Protein AF-K2A133-F1 (afdb_monomer_lite)

pLDDT: mean 83.22, std 16.79, range [34.75, 97.62]

Secondary structure (DSSP, 8-state):
--TT---HHHHHHHHHTT--S-HHHHHHHHHHHHHHHHHHT--STHHHH---------S-TTSSHHHHHHHHHHHTT-------GGGGTSSS-TT--TTHHHHHHHHHHHHHHHHHHHHHHHHHHHHHHHHHHHHHHSPPPTT-------HHHHHHHHHHHHTT-----S------

Structure (mmCIF, N/CA/C/O backbone):
data_AF-K2A133-F1
#
_entry.id   AF-K2A133-F1
#
loop_
_atom_site.group_PDB
_atom_site.id
_atom_site.type_symbol
_atom_site.label_atom_id
_atom_site.label_alt_id
_atom_site.label_comp_id
_atom_site.label_asym_id
_atom_site.label_entity_id
_atom_site.label_seq_id
_atom_site.pdbx_PDB_ins_code
_atom_site.Cartn_x
_atom_site.Cartn_y
_atom_site.Cartn_z
_atom_site.occupancy
_atom_site.B_iso_or_equiv
_atom_site.auth_seq_id
_atom_site.auth_comp_id
_atom_site.auth_asym_id
_atom_site.auth_atom_id
_atom_site.pdbx_PDB_model_num
ATOM 1 N N . MET A 1 1 ? 10.689 -12.168 -4.898 1.00 41.16 1 MET A N 1
ATOM 2 C CA . MET A 1 1 ? 10.827 -12.434 -3.447 1.00 41.16 1 MET A CA 1
ATOM 3 C C . MET A 1 1 ? 9.592 -13.216 -3.030 1.00 41.16 1 MET A C 1
ATOM 5 O O . MET A 1 1 ? 8.531 -12.880 -3.531 1.00 41.16 1 MET A O 1
ATOM 9 N N . GLU A 1 2 ? 9.712 -14.280 -2.228 1.00 47.41 2 GLU A N 1
ATOM 10 C CA . GLU A 1 2 ? 8.551 -15.036 -1.717 1.00 47.41 2 GLU A CA 1
ATOM 11 C C . GLU A 1 2 ? 7.614 -14.079 -0.957 1.00 47.41 2 GLU A C 1
ATOM 13 O O . GLU A 1 2 ? 7.869 -13.717 0.188 1.00 47.41 2 GLU A O 1
ATOM 18 N N . GLU A 1 3 ? 6.546 -13.627 -1.613 1.00 50.56 3 GLU A N 1
ATOM 19 C CA . GLU A 1 3 ? 5.773 -12.427 -1.254 1.00 50.56 3 GLU A CA 1
ATOM 20 C C . GLU A 1 3 ? 4.885 -12.589 -0.004 1.00 50.56 3 GLU A C 1
ATOM 22 O O . GLU A 1 3 ? 3.976 -11.798 0.229 1.00 50.56 3 GLU A O 1
ATOM 27 N N . SER A 1 4 ? 5.083 -13.627 0.817 1.00 58.81 4 SER A N 1
ATOM 28 C CA . SER A 1 4 ? 4.063 -13.966 1.813 1.00 58.81 4 SER A CA 1
ATOM 29 C C . SER A 1 4 ? 4.496 -14.717 3.076 1.00 58.81 4 SER A C 1
ATOM 31 O O . SER A 1 4 ? 3.648 -15.033 3.905 1.00 58.81 4 SER A O 1
ATOM 33 N N . LYS A 1 5 ? 5.793 -14.917 3.340 1.00 75.25 5 LYS A N 1
ATOM 34 C CA . LYS A 1 5 ? 6.215 -15.566 4.602 1.00 75.25 5 LYS A CA 1
ATOM 35 C C . LYS A 1 5 ? 6.387 -14.633 5.798 1.00 75.25 5 LYS A C 1
ATOM 37 O O . LYS A 1 5 ? 6.622 -15.145 6.890 1.00 75.25 5 LYS A O 1
ATOM 42 N N . LEU A 1 6 ? 6.189 -13.323 5.636 1.00 88.81 6 LEU A N 1
ATOM 43 C CA . LEU A 1 6 ? 6.336 -12.365 6.734 1.00 88.81 6 LEU A CA 1
ATOM 44 C C . LEU A 1 6 ? 5.500 -12.781 7.952 1.00 88.81 6 LEU A C 1
ATOM 46 O O . LEU A 1 6 ? 4.291 -13.053 7.874 1.00 88.81 6 LEU A O 1
ATOM 50 N N . THR A 1 7 ? 6.170 -12.870 9.091 1.00 93.31 7 THR A N 1
ATOM 51 C CA . THR A 1 7 ? 5.549 -13.053 10.396 1.00 93.31 7 THR A CA 1
ATOM 52 C C . THR A 1 7 ? 4.984 -11.717 10.880 1.00 93.31 7 THR A C 1
ATOM 54 O O . THR A 1 7 ? 5.483 -10.653 10.505 1.00 93.31 7 THR A O 1
ATOM 57 N N . PRO A 1 8 ? 3.953 -11.725 11.745 1.00 95.62 8 PRO A N 1
ATOM 58 C CA . PRO A 1 8 ? 3.441 -10.485 12.315 1.00 95.62 8 PRO A CA 1
ATOM 59 C C . PRO A 1 8 ? 4.525 -9.646 13.010 1.00 95.62 8 PRO A C 1
ATOM 61 O O . PRO A 1 8 ? 4.505 -8.425 12.898 1.00 95.62 8 PRO A O 1
ATOM 64 N N . GLN A 1 9 ? 5.495 -10.292 13.667 1.00 96.25 9 GLN A N 1
ATOM 65 C CA . GLN A 1 9 ? 6.588 -9.600 14.348 1.00 96.25 9 GLN A CA 1
ATOM 66 C C . GLN A 1 9 ? 7.495 -8.853 13.365 1.00 96.25 9 GLN A C 1
ATOM 68 O O . GLN A 1 9 ? 7.838 -7.701 13.606 1.00 96.25 9 GLN A O 1
ATOM 73 N N . GLU A 1 10 ? 7.843 -9.464 12.231 1.00 95.94 10 GLU A N 1
ATOM 74 C CA . GLU A 1 10 ? 8.653 -8.804 11.198 1.00 95.94 10 GLU A CA 1
ATOM 75 C C . GLU A 1 10 ? 7.936 -7.594 10.593 1.00 95.94 10 GLU A C 1
ATOM 77 O O . GLU A 1 10 ? 8.569 -6.569 10.338 1.00 95.94 10 GLU A O 1
ATOM 82 N N . VAL A 1 11 ? 6.614 -7.684 10.405 1.00 95.81 11 VAL A N 1
ATOM 83 C CA . VAL A 1 11 ? 5.809 -6.550 9.929 1.00 95.81 11 VAL A CA 1
ATOM 84 C C . VAL A 1 11 ? 5.838 -5.405 10.940 1.00 95.81 11 VAL A C 1
ATOM 86 O O . VAL A 1 11 ? 6.069 -4.262 10.548 1.00 95.81 11 VAL A O 1
ATOM 89 N N . VAL A 1 12 ? 5.651 -5.692 12.232 1.00 97.31 12 VAL A N 1
ATOM 90 C CA . VAL A 1 12 ? 5.737 -4.675 13.295 1.00 97.31 12 VAL A CA 1
ATOM 91 C C . VAL A 1 12 ? 7.128 -4.038 13.317 1.00 97.31 12 VAL A C 1
ATOM 93 O O . VAL A 1 12 ? 7.225 -2.819 13.199 1.00 97.31 12 VAL A O 1
ATOM 96 N N . ASN A 1 13 ? 8.191 -4.847 13.318 1.00 96.81 13 ASN A N 1
ATOM 97 C CA . ASN A 1 13 ? 9.576 -4.369 13.319 1.00 96.81 13 ASN A CA 1
ATOM 98 C C . ASN A 1 13 ? 9.898 -3.498 12.090 1.00 96.81 13 ASN A C 1
ATOM 100 O O . ASN A 1 13 ? 10.692 -2.561 12.171 1.00 96.81 13 ASN A O 1
ATOM 104 N N . TYR A 1 14 ? 9.312 -3.796 10.926 1.00 96.06 14 TYR A N 1
ATOM 105 C CA . TYR A 1 14 ? 9.442 -2.937 9.750 1.00 96.06 14 TYR A CA 1
ATOM 106 C C . TYR A 1 14 ? 8.731 -1.595 9.949 1.00 96.06 14 TYR A C 1
ATOM 108 O O . TYR A 1 14 ? 9.296 -0.549 9.626 1.00 96.06 14 TYR A O 1
ATOM 116 N N . LEU A 1 15 ? 7.504 -1.611 10.475 1.00 96.94 15 LEU A N 1
ATOM 117 C CA . LEU A 1 15 ? 6.721 -0.398 10.720 1.00 96.94 15 LEU A CA 1
ATOM 118 C C . LEU A 1 15 ? 7.351 0.485 11.807 1.00 96.94 15 LEU A C 1
ATOM 120 O O . LEU A 1 15 ? 7.274 1.708 11.700 1.00 96.94 15 LEU A O 1
ATOM 124 N N . ASP A 1 16 ? 8.023 -0.102 12.798 1.00 97.19 16 ASP A N 1
ATOM 125 C CA . ASP A 1 16 ? 8.749 0.618 13.855 1.00 97.19 16 ASP A CA 1
ATOM 126 C C . ASP A 1 16 ? 9.860 1.528 13.314 1.00 97.19 16 ASP A C 1
ATOM 128 O O . ASP A 1 16 ? 10.146 2.565 13.905 1.00 97.19 16 ASP A O 1
ATOM 132 N N . LYS A 1 17 ? 10.436 1.211 12.147 1.00 96.94 17 LYS A N 1
ATOM 133 C CA . LYS A 1 17 ? 11.461 2.051 11.499 1.00 96.94 17 LYS A CA 1
ATOM 134 C C . LYS A 1 17 ? 10.922 3.390 10.990 1.00 96.94 17 LYS A C 1
ATOM 136 O O . LYS A 1 17 ? 11.710 4.278 10.678 1.00 96.94 17 LYS A O 1
ATOM 141 N N . TYR A 1 18 ? 9.604 3.517 10.836 1.00 95.94 18 TYR A N 1
ATOM 142 C CA . TYR A 1 18 ? 8.967 4.677 10.202 1.00 95.94 18 TYR A CA 1
ATOM 143 C C . TYR A 1 18 ? 7.892 5.336 11.065 1.00 95.94 18 TYR A C 1
ATOM 145 O O . TYR A 1 18 ? 7.616 6.519 10.885 1.00 95.94 18 TYR A O 1
ATOM 153 N N . ILE A 1 19 ? 7.258 4.587 11.967 1.00 96.25 19 ILE A N 1
ATOM 154 C CA . ILE A 1 19 ? 6.173 5.067 12.823 1.00 96.25 19 ILE A CA 1
ATOM 155 C C . ILE A 1 19 ? 6.592 4.875 14.277 1.00 96.25 19 ILE A C 1
ATOM 157 O O . ILE A 1 19 ? 6.908 3.762 14.684 1.00 96.25 19 ILE A O 1
ATOM 161 N N . ILE A 1 20 ? 6.542 5.936 15.078 1.00 95.94 20 ILE A N 1
ATOM 162 C CA . ILE A 1 20 ? 6.836 5.884 16.516 1.00 95.94 20 ILE A CA 1
ATOM 163 C C . ILE A 1 20 ? 5.531 5.596 17.278 1.00 95.94 20 ILE A C 1
ATOM 165 O O . ILE A 1 20 ? 4.499 6.207 17.001 1.00 95.94 20 ILE A O 1
ATOM 169 N N . GLY A 1 21 ? 5.553 4.652 18.226 1.00 95.44 21 GLY A N 1
ATOM 170 C CA . GLY A 1 21 ? 4.370 4.264 19.012 1.00 95.44 21 GLY A CA 1
ATOM 171 C C . GLY A 1 21 ? 3.313 3.492 18.206 1.00 95.44 21 GLY A C 1
ATOM 172 O O . GLY A 1 21 ? 3.657 2.729 17.308 1.00 95.44 21 GLY A O 1
ATOM 173 N N . GLN A 1 22 ? 2.022 3.671 18.520 1.00 95.94 22 GLN A N 1
ATOM 174 C CA . GLN A 1 22 ? 0.889 3.036 17.810 1.00 95.94 22 GLN A CA 1
ATOM 175 C C . GLN A 1 22 ? 0.953 1.491 17.758 1.00 95.94 22 GLN A C 1
ATOM 177 O O . GLN A 1 22 ? 0.604 0.868 16.751 1.00 95.94 22 GLN A O 1
ATOM 182 N N . ASN A 1 23 ? 1.404 0.860 18.847 1.00 96.00 23 ASN A N 1
ATOM 183 C CA . ASN A 1 23 ? 1.676 -0.583 18.910 1.00 96.00 23 ASN A CA 1
ATOM 184 C C . ASN A 1 23 ? 0.454 -1.443 18.548 1.00 96.00 23 ASN A C 1
ATOM 186 O O . ASN A 1 23 ? 0.578 -2.421 17.811 1.00 96.00 23 ASN A O 1
ATOM 190 N N . GLU A 1 24 ? -0.737 -1.059 19.011 1.00 95.56 24 GLU A N 1
ATOM 191 C CA . GLU A 1 24 ? -1.975 -1.782 18.708 1.00 95.56 24 GLU A CA 1
ATOM 192 C C . GLU A 1 24 ? -2.327 -1.725 17.221 1.00 95.56 24 GLU A C 1
ATOM 194 O O . GLU A 1 24 ? -2.617 -2.758 16.616 1.00 95.56 24 GLU A O 1
ATOM 199 N N . ALA A 1 25 ? -2.217 -0.546 16.602 1.00 96.19 25 ALA A N 1
ATOM 200 C CA . ALA A 1 25 ? -2.470 -0.379 15.176 1.00 96.19 25 ALA A CA 1
ATOM 201 C C . ALA A 1 25 ? -1.481 -1.202 14.338 1.00 96.19 25 ALA A C 1
ATOM 203 O O . ALA A 1 25 ? -1.900 -1.908 13.419 1.00 96.19 25 ALA A O 1
ATOM 204 N N . LYS A 1 26 ? -0.186 -1.183 14.689 1.00 96.94 26 LYS A N 1
ATOM 205 C CA . LYS A 1 26 ? 0.853 -2.002 14.036 1.00 96.94 26 LYS A CA 1
ATOM 206 C C . LYS A 1 26 ? 0.559 -3.498 14.153 1.00 96.94 26 LYS A C 1
ATOM 208 O O . LYS A 1 26 ? 0.638 -4.223 13.163 1.00 96.94 26 LYS A O 1
ATOM 213 N N . LYS A 1 27 ? 0.169 -3.962 15.342 1.00 96.25 27 LYS A N 1
ATOM 214 C CA . LYS A 1 27 ? -0.196 -5.363 15.582 1.00 96.25 27 LYS A CA 1
ATOM 215 C C . LYS A 1 27 ? -1.432 -5.769 14.776 1.00 96.25 27 LYS A C 1
ATOM 217 O O . LYS A 1 27 ? -1.425 -6.827 14.148 1.00 96.25 27 LYS A O 1
ATOM 222 N N . ALA A 1 28 ? -2.464 -4.927 14.741 1.00 95.62 28 ALA A N 1
ATOM 223 C CA . ALA A 1 28 ? -3.691 -5.188 13.993 1.00 95.62 28 ALA A CA 1
ATOM 224 C C . ALA A 1 28 ? -3.424 -5.334 12.485 1.00 95.62 28 ALA A C 1
ATOM 226 O O . ALA A 1 28 ? -3.855 -6.313 11.870 1.00 95.62 28 ALA A O 1
ATOM 227 N N . VAL A 1 29 ? -2.650 -4.415 11.895 1.00 95.31 29 VAL A N 1
ATOM 228 C CA . VAL A 1 29 ? -2.311 -4.489 10.463 1.00 95.31 29 VAL A CA 1
ATOM 229 C C . VAL A 1 29 ? -1.409 -5.682 10.140 1.00 95.31 29 VAL A C 1
ATOM 231 O O . VAL A 1 29 ? -1.602 -6.339 9.117 1.00 95.31 29 VAL A O 1
ATOM 234 N N . ALA A 1 30 ? -0.478 -6.025 11.034 1.00 95.19 30 ALA A N 1
ATOM 235 C CA . ALA A 1 30 ? 0.391 -7.187 10.880 1.00 95.19 30 ALA A CA 1
ATOM 236 C C . ALA A 1 30 ? -0.400 -8.506 10.872 1.00 95.19 30 ALA A C 1
ATOM 238 O O . ALA A 1 30 ? -0.155 -9.384 10.040 1.00 95.19 30 ALA A O 1
ATOM 239 N N . ILE A 1 31 ? -1.399 -8.629 11.753 1.00 94.38 31 ILE A N 1
ATOM 240 C CA . ILE A 1 31 ? -2.306 -9.783 11.785 1.00 94.38 31 ILE A CA 1
ATOM 241 C C . ILE A 1 31 ? -3.133 -9.859 10.498 1.00 94.38 31 ILE A C 1
ATOM 243 O O . ILE A 1 31 ? -3.263 -10.943 9.930 1.00 94.38 31 ILE A O 1
ATOM 247 N N . ALA A 1 32 ? -3.661 -8.738 10.003 1.00 93.25 32 ALA A N 1
ATOM 248 C CA . ALA A 1 32 ? -4.453 -8.725 8.773 1.00 93.25 32 ALA A CA 1
ATOM 249 C C . ALA A 1 32 ? -3.650 -9.214 7.556 1.00 93.25 32 ALA A C 1
ATOM 251 O O . ALA A 1 32 ? -4.132 -10.061 6.798 1.00 93.25 32 ALA A O 1
ATOM 252 N N . VAL A 1 33 ? -2.397 -8.766 7.411 1.00 92.25 33 VAL A N 1
ATOM 253 C CA . VAL A 1 33 ? -1.495 -9.263 6.357 1.00 92.25 33 VAL A CA 1
ATOM 254 C C . VAL A 1 33 ? -1.221 -10.754 6.526 1.00 92.25 33 VAL A C 1
ATOM 256 O O . VAL A 1 33 ? -1.335 -11.517 5.563 1.00 92.25 33 VAL A O 1
ATOM 259 N N . ARG A 1 34 ? -0.934 -11.208 7.751 1.00 92.25 34 ARG A N 1
ATOM 260 C CA . ARG A 1 34 ? -0.697 -12.633 8.009 1.00 92.25 34 ARG A CA 1
ATOM 261 C C . ARG A 1 34 ? -1.925 -13.488 7.708 1.00 92.25 34 ARG A C 1
ATOM 263 O O . ARG A 1 34 ? -1.784 -14.592 7.187 1.00 92.25 34 ARG A O 1
ATOM 270 N N . ASN A 1 35 ? -3.122 -12.991 8.000 1.00 91.75 35 ASN A N 1
ATOM 271 C CA . ASN A 1 35 ? -4.369 -13.680 7.686 1.00 91.75 35 ASN A CA 1
ATOM 272 C C . ASN A 1 35 ? -4.584 -13.800 6.175 1.00 91.75 35 ASN A C 1
ATOM 274 O O . ASN A 1 35 ? -5.031 -14.849 5.716 1.00 91.75 35 ASN A O 1
ATOM 278 N N . ARG A 1 36 ? -4.185 -12.792 5.386 1.00 90.62 36 ARG A N 1
ATOM 279 C CA . ARG A 1 36 ? -4.198 -12.887 3.919 1.00 90.62 36 ARG A CA 1
ATOM 280 C C . ARG A 1 36 ? -3.288 -14.011 3.418 1.00 90.62 36 ARG A C 1
ATOM 282 O O . ARG A 1 36 ? -3.724 -14.800 2.584 1.00 90.62 36 ARG A O 1
ATOM 289 N N . TYR A 1 37 ? -2.079 -14.138 3.967 1.00 90.12 37 TYR A N 1
ATOM 290 C CA . TYR A 1 37 ? -1.199 -15.267 3.647 1.00 90.12 37 TYR A CA 1
ATOM 291 C C . TYR A 1 37 ? -1.799 -16.609 4.068 1.00 90.12 37 TYR A C 1
ATOM 293 O O . TYR A 1 37 ? -1.814 -17.556 3.286 1.00 90.12 37 TYR A O 1
ATOM 301 N N . ARG A 1 38 ? -2.334 -16.705 5.290 1.00 91.00 38 ARG A N 1
ATOM 302 C CA . ARG A 1 38 ? -2.986 -17.933 5.770 1.00 91.00 38 ARG A CA 1
ATOM 303 C C . ARG A 1 38 ? -4.099 -18.365 4.820 1.00 91.00 38 ARG A C 1
ATOM 305 O O . ARG A 1 38 ? -4.094 -19.514 4.404 1.00 91.00 38 ARG A O 1
ATOM 312 N N . ARG A 1 39 ? -4.959 -17.435 4.389 1.00 90.50 39 ARG A N 1
ATOM 313 C CA . ARG A 1 39 ? -6.014 -17.696 3.398 1.00 90.50 39 ARG A CA 1
ATOM 314 C C . ARG A 1 39 ? -5.463 -18.232 2.074 1.00 90.50 39 ARG A C 1
ATOM 316 O O . ARG A 1 39 ? -6.060 -19.128 1.494 1.00 90.50 39 ARG A O 1
ATOM 323 N N . MET A 1 40 ? -4.330 -17.722 1.585 1.00 87.69 40 MET A N 1
ATOM 324 C CA . MET A 1 40 ? -3.720 -18.229 0.344 1.00 87.69 40 MET A CA 1
ATOM 325 C C . MET A 1 40 ? -3.286 -19.699 0.441 1.00 87.69 40 MET A C 1
ATOM 327 O O . MET A 1 40 ? -3.265 -20.371 -0.586 1.00 87.69 40 MET A O 1
ATOM 331 N N . ASN A 1 41 ? -2.995 -20.187 1.651 1.00 88.81 41 ASN A N 1
ATOM 332 C CA . ASN A 1 41 ? -2.572 -21.565 1.918 1.00 88.81 41 ASN A CA 1
ATOM 333 C C . ASN A 1 41 ? -3.728 -22.522 2.265 1.00 88.81 41 ASN A C 1
ATOM 335 O O . ASN A 1 41 ? -3.497 -23.721 2.417 1.00 88.81 41 ASN A O 1
ATOM 339 N N . VAL A 1 42 ? -4.957 -22.018 2.407 1.00 91.00 42 VAL A N 1
ATOM 340 C CA . VAL A 1 42 ? -6.148 -22.860 2.586 1.00 91.00 42 VAL A CA 1
ATOM 341 C C . VAL A 1 42 ? -6.528 -23.480 1.238 1.00 91.00 42 VAL A C 1
ATOM 343 O O . VAL A 1 42 ? -6.440 -22.823 0.200 1.00 91.00 42 VAL A O 1
ATOM 346 N N . LYS A 1 43 ? -6.930 -24.755 1.252 1.00 88.19 43 LYS A N 1
ATOM 347 C CA . LYS A 1 43 ? -7.359 -25.513 0.067 1.00 88.19 43 LYS A CA 1
ATOM 348 C C . LYS A 1 43 ? -8.880 -25.682 0.054 1.00 88.19 43 LYS A C 1
ATOM 350 O O . LYS A 1 43 ? -9.495 -25.731 1.115 1.00 88.19 43 LYS A O 1
ATOM 355 N N . GLY A 1 44 ? -9.443 -25.849 -1.141 1.00 87.25 44 GLY A N 1
ATOM 356 C CA . GLY A 1 44 ? -10.864 -26.142 -1.338 1.00 87.25 44 GLY A CA 1
ATOM 357 C C 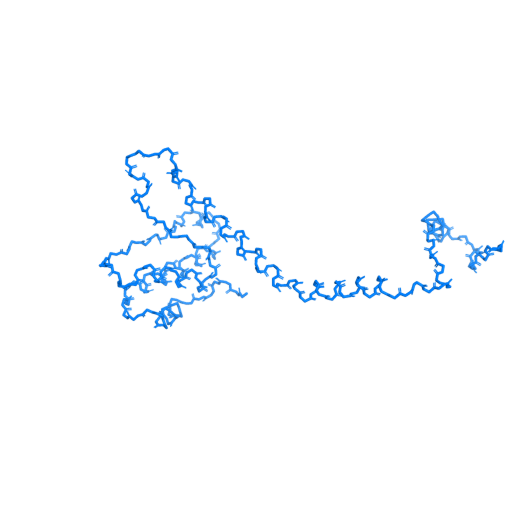. GLY A 1 44 ? -11.786 -24.947 -1.090 1.00 87.25 44 GLY A C 1
ATOM 358 O O . GLY A 1 44 ? -11.336 -23.803 -1.003 1.00 87.25 44 GLY A O 1
ATOM 359 N N . GLU A 1 45 ? -13.075 -25.247 -0.966 1.00 86.25 45 GLU A N 1
ATOM 360 C CA . GLU A 1 45 ? -14.179 -24.280 -0.861 1.00 86.25 45 GLU A CA 1
ATOM 361 C C . GLU A 1 45 ? -14.060 -23.367 0.371 1.00 86.25 45 GLU A C 1
ATOM 363 O O . GLU A 1 45 ? -14.403 -22.188 0.320 1.00 86.25 45 GLU A O 1
ATOM 368 N N . LEU A 1 46 ? -13.421 -23.854 1.442 1.00 85.50 46 LEU A N 1
ATOM 369 C CA . LEU A 1 46 ? -13.179 -23.087 2.668 1.00 85.50 46 LEU A CA 1
ATOM 370 C C . LEU A 1 46 ? -12.378 -21.793 2.424 1.00 85.50 46 LEU A C 1
ATOM 372 O O . LEU A 1 46 ? -12.464 -20.843 3.200 1.00 85.50 46 LEU A O 1
ATOM 376 N N . LYS A 1 47 ? -11.576 -21.717 1.355 1.00 87.62 47 LYS A N 1
ATOM 377 C CA . LYS A 1 47 ? -10.807 -20.506 1.028 1.00 87.62 47 LYS A CA 1
ATOM 378 C C . LYS A 1 47 ? -11.702 -19.323 0.641 1.00 87.62 47 LYS A C 1
ATOM 380 O O . LYS A 1 47 ? -11.329 -18.169 0.909 1.00 87.62 47 LYS A O 1
ATOM 385 N N . ASP A 1 48 ? -12.833 -19.601 0.003 1.00 84.94 48 ASP A N 1
ATOM 386 C CA . ASP A 1 48 ? -13.750 -18.583 -0.509 1.00 84.94 48 ASP A CA 1
ATOM 387 C C . ASP A 1 48 ? -14.675 -18.050 0.589 1.00 84.94 48 ASP A C 1
ATOM 389 O O . ASP A 1 48 ? -15.019 -16.869 0.577 1.00 84.94 48 ASP A O 1
ATOM 393 N N . GLU A 1 49 ? -14.937 -18.853 1.621 1.00 87.56 49 GLU A N 1
ATOM 394 C CA . GLU A 1 49 ? -15.668 -18.438 2.827 1.00 87.56 49 GLU A CA 1
ATOM 395 C C . GLU A 1 49 ? -14.860 -17.492 3.737 1.00 87.56 49 GLU A C 1
ATOM 397 O O . GLU A 1 49 ? -15.415 -16.741 4.545 1.00 87.56 49 GLU A O 1
ATOM 402 N N . ILE A 1 50 ? -13.526 -17.483 3.622 1.00 88.38 50 ILE A N 1
ATOM 403 C CA . ILE A 1 50 ? -12.665 -16.623 4.444 1.00 88.38 50 ILE A CA 1
ATOM 404 C C . ILE A 1 50 ? -12.650 -15.197 3.880 1.00 88.38 50 ILE A C 1
ATOM 406 O O . ILE A 1 50 ? -11.856 -14.848 3.000 1.00 88.38 50 ILE A O 1
ATOM 410 N N . ILE A 1 51 ? -13.487 -14.338 4.460 1.00 88.75 51 ILE A N 1
ATOM 411 C CA . ILE A 1 51 ? -13.572 -12.915 4.112 1.00 88.75 51 ILE A CA 1
ATOM 412 C C . ILE A 1 51 ? -12.358 -12.140 4.673 1.00 88.75 51 ILE A C 1
ATOM 414 O O . ILE A 1 51 ? -11.951 -12.360 5.824 1.00 88.75 51 ILE A O 1
ATOM 418 N N . PRO A 1 52 ? -11.768 -11.200 3.904 1.00 86.81 52 PRO A N 1
ATOM 419 C CA . PRO A 1 52 ? -10.718 -10.309 4.394 1.00 86.81 52 PRO A CA 1
ATOM 420 C C . PRO A 1 52 ? -11.123 -9.539 5.659 1.00 86.81 52 PRO A C 1
ATOM 422 O O . PRO A 1 52 ? -12.239 -9.040 5.785 1.00 86.81 52 PRO A O 1
ATOM 425 N N . LYS A 1 53 ? -10.184 -9.395 6.599 1.00 89.12 53 LYS A N 1
ATOM 426 C CA . LYS A 1 53 ? -10.380 -8.583 7.806 1.00 89.12 53 LYS A CA 1
ATOM 427 C C . LYS A 1 53 ? -10.019 -7.126 7.509 1.00 89.12 53 LYS A C 1
ATOM 429 O O . LYS A 1 53 ? -8.846 -6.758 7.555 1.00 89.12 53 LYS A O 1
ATOM 434 N N . ASN A 1 54 ? -11.030 -6.324 7.180 1.00 92.75 54 ASN A N 1
ATOM 435 C CA . ASN A 1 54 ? -10.890 -4.878 7.003 1.00 92.75 54 ASN A CA 1
ATOM 436 C C . ASN A 1 54 ? -10.547 -4.196 8.338 1.00 92.75 54 ASN A C 1
ATOM 438 O O . ASN A 1 54 ? -10.909 -4.689 9.406 1.00 92.75 54 ASN A O 1
ATOM 442 N N . ILE A 1 55 ? -9.837 -3.068 8.273 1.00 94.50 55 ILE A N 1
ATOM 443 C CA . ILE A 1 55 ? -9.315 -2.361 9.450 1.00 94.50 55 ILE A CA 1
ATOM 444 C C . ILE A 1 55 ? -9.888 -0.952 9.483 1.00 94.50 55 ILE A C 1
ATOM 446 O O . ILE A 1 55 ? -9.788 -0.216 8.504 1.00 94.50 55 ILE A O 1
ATOM 450 N N . ILE A 1 56 ? -10.419 -0.563 10.639 1.00 95.88 56 ILE A N 1
ATOM 451 C CA . ILE A 1 56 ? -10.815 0.812 10.939 1.00 95.88 56 ILE A CA 1
ATOM 452 C C . ILE A 1 56 ? -9.787 1.375 11.921 1.00 95.88 56 ILE A C 1
ATOM 454 O O . ILE A 1 56 ? -9.553 0.795 12.978 1.00 95.88 56 ILE A O 1
ATOM 458 N N . MET A 1 57 ? -9.150 2.491 11.564 1.00 94.94 57 MET A N 1
ATOM 459 C CA . MET A 1 57 ? -8.200 3.192 12.432 1.00 94.94 57 MET A CA 1
ATOM 460 C C . MET A 1 57 ? -8.844 4.462 12.983 1.00 94.94 57 MET A C 1
ATOM 462 O O . MET A 1 57 ? -9.174 5.369 12.218 1.00 94.94 57 MET A O 1
ATOM 466 N N . ILE A 1 58 ? -8.969 4.551 14.304 1.00 95.19 58 ILE A N 1
ATOM 467 C CA . ILE A 1 58 ? -9.569 5.695 15.001 1.00 95.19 58 ILE A CA 1
ATOM 468 C C . ILE A 1 58 ? -8.460 6.481 15.708 1.00 95.19 58 ILE A C 1
ATOM 470 O O . ILE A 1 58 ? -7.576 5.898 16.325 1.00 95.19 58 ILE A O 1
ATOM 474 N N . GLY A 1 59 ? -8.476 7.809 15.585 1.00 94.81 59 GLY A N 1
ATOM 475 C CA . GLY A 1 59 ? -7.519 8.697 16.255 1.00 94.81 59 GLY A CA 1
ATOM 476 C C . GLY A 1 59 ? -7.478 10.093 15.636 1.00 94.81 59 GLY A C 1
ATOM 477 O O . GLY A 1 59 ? -8.057 10.312 14.569 1.00 94.81 59 GLY A O 1
ATOM 478 N N . SER A 1 60 ? -6.753 11.028 16.252 1.00 95.69 60 SER A N 1
ATOM 479 C CA . SER A 1 60 ? -6.562 12.395 15.740 1.00 95.69 60 SER A CA 1
ATOM 480 C C . SER A 1 60 ? -5.749 12.432 14.437 1.00 95.69 60 SER A C 1
ATOM 482 O O . SER A 1 60 ? -5.147 11.440 14.006 1.00 95.69 60 SER A O 1
ATOM 484 N N . THR A 1 61 ? -5.773 13.556 13.725 1.00 94.38 61 THR A N 1
ATOM 485 C CA . THR A 1 61 ? -4.927 13.764 12.541 1.00 94.38 61 THR A CA 1
ATOM 486 C C . THR A 1 61 ? -3.443 13.786 12.937 1.00 94.38 61 THR A C 1
ATOM 488 O O . THR A 1 61 ? -3.093 14.034 14.084 1.00 94.38 61 THR A O 1
ATOM 491 N N . GLY A 1 62 ? -2.547 13.435 12.009 1.00 93.56 62 GLY A N 1
ATOM 492 C CA . GLY A 1 62 ? -1.095 13.489 12.247 1.00 93.56 62 GLY A CA 1
ATOM 493 C C . GLY A 1 62 ? -0.474 12.321 13.029 1.00 93.56 62 GLY A C 1
ATOM 494 O O . GLY A 1 62 ? 0.730 12.128 12.938 1.00 93.56 62 GLY A O 1
ATOM 495 N N . VAL A 1 63 ? -1.252 11.460 13.697 1.00 95.12 63 VAL A N 1
ATOM 496 C CA . VAL A 1 63 ? -0.712 10.335 14.507 1.00 95.12 63 VAL A CA 1
ATOM 497 C C . VAL A 1 63 ? -0.153 9.145 13.706 1.00 95.12 63 VAL A C 1
ATOM 499 O O . VAL A 1 63 ? 0.244 8.139 14.285 1.00 95.12 63 VAL A O 1
ATOM 502 N N . GLY A 1 64 ? -0.154 9.218 12.371 1.00 95.19 64 GLY A N 1
ATOM 503 C CA . GLY A 1 64 ? 0.443 8.187 11.511 1.00 95.19 64 GLY A CA 1
ATOM 504 C C . GLY A 1 64 ? -0.512 7.139 10.925 1.00 95.19 64 GLY A C 1
ATOM 505 O O . GLY A 1 64 ? -0.034 6.212 10.281 1.00 95.19 64 GLY A O 1
ATOM 506 N N . LYS A 1 65 ? -1.842 7.283 11.049 1.00 97.00 65 LYS A N 1
ATOM 507 C CA . LYS A 1 65 ? -2.828 6.329 10.475 1.00 97.00 65 LYS A CA 1
ATOM 508 C C . LYS A 1 65 ? -2.575 6.025 8.988 1.00 97.00 65 LYS A C 1
ATOM 510 O O . LYS A 1 65 ? -2.412 4.876 8.586 1.00 97.00 65 LYS A O 1
ATOM 515 N N . THR A 1 66 ? -2.478 7.074 8.172 1.00 95.88 66 THR A N 1
ATOM 516 C CA . THR A 1 66 ? -2.221 6.949 6.729 1.00 95.88 66 THR A CA 1
ATOM 517 C C . THR A 1 66 ? -0.819 6.412 6.439 1.00 95.88 66 THR A C 1
ATOM 519 O O . THR A 1 66 ? -0.629 5.692 5.461 1.00 95.88 66 THR A O 1
ATOM 522 N N . GLU A 1 67 ? 0.161 6.735 7.286 1.00 97.06 67 GLU A N 1
ATOM 523 C CA . GLU A 1 67 ? 1.545 6.293 7.105 1.00 97.06 67 GLU A CA 1
ATOM 524 C C . GLU A 1 67 ? 1.699 4.798 7.398 1.00 97.06 67 GLU A C 1
ATOM 526 O O . GLU A 1 67 ? 2.372 4.108 6.637 1.00 97.06 67 GLU A O 1
ATOM 531 N N . ILE A 1 68 ? 1.003 4.267 8.412 1.00 97.00 68 ILE A N 1
ATOM 532 C CA . ILE A 1 68 ? 0.935 2.822 8.677 1.00 97.00 68 ILE A CA 1
ATOM 533 C C . ILE A 1 68 ? 0.443 2.083 7.427 1.00 97.00 68 ILE A C 1
ATOM 535 O O . ILE A 1 68 ? 1.102 1.152 6.969 1.00 97.00 68 ILE A O 1
ATOM 539 N N . ALA A 1 69 ? -0.672 2.521 6.834 1.00 96.00 69 ALA A N 1
ATOM 540 C CA . ALA A 1 69 ? -1.229 1.883 5.641 1.00 96.00 69 ALA A CA 1
ATOM 541 C C . ALA A 1 69 ? -0.288 1.989 4.424 1.00 96.00 69 ALA A C 1
ATOM 543 O O . ALA A 1 69 ? -0.038 0.997 3.737 1.00 96.00 69 ALA A O 1
ATOM 544 N N . ARG A 1 70 ? 0.298 3.173 4.195 1.00 96.12 70 ARG A N 1
ATOM 545 C CA . ARG A 1 70 ? 1.249 3.419 3.098 1.00 96.12 70 ARG A CA 1
ATOM 546 C C . ARG A 1 70 ? 2.509 2.558 3.229 1.00 96.12 70 ARG A C 1
ATOM 548 O O . ARG A 1 70 ? 2.954 1.962 2.248 1.00 96.12 70 ARG A O 1
ATOM 555 N N . ARG A 1 71 ? 3.101 2.495 4.426 1.00 96.75 71 ARG A N 1
ATOM 556 C CA . ARG A 1 71 ? 4.308 1.698 4.700 1.00 96.75 71 ARG A CA 1
ATOM 557 C C . ARG A 1 71 ? 4.026 0.214 4.602 1.00 96.75 71 ARG A C 1
ATOM 559 O O . ARG A 1 71 ? 4.841 -0.506 4.032 1.00 96.75 71 ARG A O 1
ATOM 566 N N . LEU A 1 72 ? 2.867 -0.226 5.085 1.00 94.94 72 LEU A N 1
ATOM 567 C CA . LEU A 1 72 ? 2.454 -1.615 4.960 1.00 94.94 72 LEU A CA 1
ATOM 568 C C . LEU A 1 72 ? 2.354 -2.035 3.495 1.00 94.94 72 LEU A C 1
ATOM 570 O O . LEU A 1 72 ? 2.939 -3.046 3.125 1.00 94.94 72 LEU A O 1
ATOM 574 N N . ALA A 1 73 ? 1.681 -1.245 2.654 1.00 94.75 73 ALA A N 1
ATOM 575 C CA . ALA A 1 73 ? 1.558 -1.552 1.231 1.00 94.75 73 ALA A CA 1
ATOM 576 C C . ALA A 1 73 ? 2.925 -1.635 0.537 1.00 94.75 73 ALA A C 1
ATOM 578 O O . ALA A 1 73 ? 3.164 -2.554 -0.241 1.00 94.75 73 ALA A O 1
ATOM 579 N N . LYS A 1 74 ? 3.858 -0.738 0.884 1.00 93.81 74 LYS A N 1
ATOM 580 C CA . LYS A 1 74 ? 5.234 -0.781 0.372 1.00 93.81 74 LYS A CA 1
ATOM 581 C C . LYS A 1 74 ? 5.996 -2.034 0.820 1.00 93.81 74 LYS A C 1
ATOM 583 O O . LYS A 1 74 ? 6.751 -2.581 0.024 1.00 93.81 74 LYS A O 1
ATOM 588 N N . LEU A 1 75 ? 5.813 -2.481 2.064 1.00 93.69 75 LEU A N 1
ATOM 589 C CA . LEU A 1 75 ? 6.452 -3.693 2.592 1.00 93.69 75 LEU A CA 1
ATOM 590 C C . LEU A 1 75 ? 6.020 -4.943 1.825 1.00 93.69 75 LEU A C 1
ATOM 592 O O . LEU A 1 75 ? 6.857 -5.770 1.481 1.00 93.69 75 LEU A O 1
ATOM 596 N N . VAL A 1 76 ? 4.717 -5.076 1.574 1.00 92.31 76 VAL A N 1
ATOM 597 C CA . VAL A 1 76 ? 4.149 -6.253 0.900 1.00 92.31 76 VAL A CA 1
ATOM 598 C C . VAL A 1 76 ? 4.066 -6.092 -0.619 1.00 92.31 76 VAL A C 1
ATOM 600 O O . VAL A 1 76 ? 3.396 -6.890 -1.263 1.00 92.31 76 VAL A O 1
ATOM 603 N N . ASN A 1 77 ? 4.693 -5.048 -1.176 1.00 92.19 77 ASN A N 1
ATOM 604 C CA . ASN A 1 77 ? 4.649 -4.718 -2.603 1.00 92.19 77 ASN A CA 1
ATOM 605 C C . ASN A 1 77 ? 3.217 -4.703 -3.184 1.00 92.19 77 ASN A C 1
ATOM 607 O O . ASN A 1 77 ? 2.960 -5.178 -4.285 1.00 92.19 77 ASN A O 1
ATOM 611 N N . ALA A 1 78 ? 2.256 -4.176 -2.421 1.00 93.19 78 ALA A N 1
ATOM 612 C CA . ALA A 1 78 ? 0.861 -4.107 -2.835 1.00 93.19 78 ALA A CA 1
ATOM 613 C C . ALA A 1 78 ? 0.525 -2.748 -3.471 1.00 93.19 78 ALA A C 1
ATOM 615 O O . ALA A 1 78 ? 1.021 -1.711 -3.014 1.00 93.19 78 ALA A O 1
ATOM 616 N N . PRO A 1 79 ? -0.381 -2.724 -4.465 1.00 96.00 79 PRO A N 1
ATOM 617 C CA . PRO A 1 79 ? -0.932 -1.478 -4.980 1.00 96.00 79 PRO A CA 1
ATOM 618 C C . PRO A 1 79 ? -1.695 -0.738 -3.871 1.00 96.00 79 PRO A C 1
ATOM 620 O O . PRO A 1 79 ? -2.371 -1.351 -3.041 1.00 96.00 79 PRO A O 1
ATOM 623 N N . PHE A 1 80 ? -1.572 0.589 -3.845 1.00 95.94 80 PHE A N 1
ATOM 624 C CA . PHE A 1 80 ? -2.114 1.430 -2.780 1.00 95.94 80 PHE A CA 1
ATOM 625 C C . PHE A 1 80 ? -2.708 2.715 -3.343 1.00 95.94 80 PHE A C 1
ATOM 627 O O . PHE A 1 80 ? -2.040 3.439 -4.079 1.00 95.94 80 PHE A O 1
ATOM 634 N N . VAL A 1 81 ? -3.933 3.030 -2.923 1.00 96.12 81 VAL A N 1
ATOM 635 C CA . VAL A 1 81 ? -4.632 4.270 -3.262 1.00 96.12 81 VAL A CA 1
ATOM 636 C C . VAL A 1 81 ? -5.113 4.949 -1.979 1.00 96.12 81 VAL A C 1
ATOM 638 O O . VAL A 1 81 ? -5.604 4.293 -1.060 1.00 96.12 81 VAL A O 1
ATOM 641 N N . LYS A 1 82 ? -4.944 6.273 -1.891 1.00 95.19 82 LYS A N 1
ATOM 642 C CA . LYS A 1 82 ? -5.490 7.100 -0.805 1.00 95.19 82 LYS A CA 1
ATOM 643 C C . LYS A 1 82 ? -6.688 7.860 -1.357 1.00 95.19 82 LYS A C 1
ATOM 645 O O . LYS A 1 82 ? -6.529 8.667 -2.268 1.00 95.19 82 LYS A O 1
ATOM 650 N N . VAL A 1 83 ? -7.844 7.666 -0.738 1.00 92.50 83 VAL A N 1
ATOM 651 C CA . VAL A 1 83 ? -9.101 8.300 -1.133 1.00 92.50 83 VAL A CA 1
ATOM 652 C C . VAL A 1 83 ? -9.712 9.032 0.066 1.00 92.50 83 VAL A C 1
ATOM 654 O O . VAL A 1 83 ? -9.506 8.636 1.211 1.00 92.50 83 VAL A O 1
ATOM 657 N N . GLU A 1 84 ? -10.420 10.131 -0.190 1.00 90.81 84 GLU A N 1
ATOM 658 C CA . GLU A 1 84 ? -11.159 10.900 0.820 1.00 90.81 84 GLU A CA 1
ATOM 659 C C . GLU A 1 84 ? -12.656 10.663 0.626 1.00 90.81 84 GLU A C 1
ATOM 661 O O . GLU A 1 84 ? -13.180 10.934 -0.451 1.00 90.81 84 GLU A O 1
ATOM 666 N N . ALA A 1 85 ? -13.332 10.146 1.656 1.00 88.81 85 ALA A N 1
ATOM 667 C CA . ALA A 1 85 ? -14.731 9.723 1.566 1.00 88.81 85 ALA A CA 1
ATOM 668 C C . ALA A 1 85 ? -15.698 10.882 1.274 1.00 88.81 85 ALA A C 1
ATOM 670 O O . ALA A 1 85 ? -16.662 10.699 0.538 1.00 88.81 85 ALA A O 1
ATOM 671 N N . SER A 1 86 ? -15.406 12.087 1.779 1.00 86.38 86 SER A N 1
ATOM 672 C CA . SER A 1 86 ? -16.237 13.276 1.552 1.00 86.38 86 SER A CA 1
ATOM 673 C C . SER A 1 86 ? -16.390 13.629 0.070 1.00 86.38 86 SER A C 1
ATOM 675 O O . SER A 1 86 ? -17.427 14.153 -0.319 1.00 86.38 86 SER A O 1
ATOM 677 N N . LYS A 1 87 ? -15.419 13.258 -0.781 1.00 83.69 87 LYS A N 1
ATOM 678 C CA . LYS A 1 87 ? -15.469 13.486 -2.239 1.00 83.69 87 LYS A CA 1
ATOM 679 C C . LYS A 1 87 ? -16.584 12.721 -2.954 1.00 83.69 87 LYS A C 1
ATOM 681 O O . LYS A 1 87 ? -16.842 13.010 -4.115 1.00 83.69 87 LYS A O 1
ATOM 686 N N . TYR A 1 88 ? -17.193 11.739 -2.290 1.00 83.38 88 TYR A N 1
ATOM 687 C CA . TYR A 1 88 ? -18.271 10.905 -2.830 1.00 83.38 88 TYR A CA 1
ATOM 688 C C . TYR A 1 88 ? -19.635 11.250 -2.226 1.00 83.38 88 TYR A C 1
ATOM 690 O O . TYR A 1 88 ? -20.648 10.714 -2.660 1.00 83.38 88 TYR A O 1
ATOM 698 N N . THR A 1 89 ? -19.664 12.124 -1.215 1.00 79.75 89 THR A N 1
ATOM 699 C CA . THR A 1 89 ? -20.888 12.546 -0.520 1.00 79.75 89 THR A CA 1
ATOM 700 C C . THR A 1 89 ? -21.187 14.035 -0.692 1.00 79.75 89 THR A C 1
ATOM 702 O O . THR A 1 89 ? -22.262 14.481 -0.304 1.00 79.75 89 THR A O 1
ATOM 705 N N . GLU A 1 90 ? -20.242 14.825 -1.214 1.00 74.38 90 GLU A N 1
ATOM 706 C CA . GLU A 1 90 ? -20.424 16.258 -1.449 1.00 74.38 90 GLU A CA 1
ATOM 707 C C . GLU A 1 90 ? -21.482 16.484 -2.544 1.00 74.38 90 GLU A C 1
ATOM 709 O O . GLU A 1 90 ? -21.366 15.989 -3.667 1.00 74.38 90 GLU A O 1
ATOM 714 N N . VAL A 1 91 ? -22.571 17.170 -2.177 1.00 59.81 91 VAL A N 1
ATOM 715 C CA . VAL A 1 91 ? -23.748 17.368 -3.030 1.00 59.81 91 VAL A CA 1
ATOM 716 C C . VAL A 1 91 ? -23.372 18.282 -4.192 1.00 59.81 91 VAL A C 1
ATOM 718 O O . VAL A 1 91 ? -23.176 19.479 -4.007 1.00 59.81 91 VAL A O 1
ATOM 721 N N . GLY A 1 92 ? -23.317 17.717 -5.397 1.00 57.12 92 GLY A N 1
ATOM 722 C CA . GLY A 1 92 ? -23.234 18.490 -6.633 1.00 57.12 92 GLY A CA 1
ATOM 723 C C . GLY A 1 92 ? -21.851 18.545 -7.270 1.00 57.12 92 GLY A C 1
ATOM 724 O O . GLY A 1 92 ? -21.247 19.603 -7.365 1.00 57.12 92 GLY A O 1
ATOM 725 N N . TYR A 1 93 ? -21.412 17.429 -7.845 1.00 54.84 93 TYR A N 1
ATOM 726 C CA . TYR A 1 93 ? -21.087 17.393 -9.272 1.00 54.84 93 TYR A CA 1
ATOM 727 C C . TYR A 1 93 ? -21.032 15.933 -9.719 1.00 54.84 93 TYR A C 1
ATOM 729 O O . TYR A 1 93 ? -20.644 15.050 -8.960 1.00 54.84 93 TYR A O 1
ATOM 737 N N . VAL A 1 94 ? -21.400 15.683 -10.968 1.00 62.44 94 VAL A N 1
ATOM 738 C CA . VAL A 1 94 ? -21.563 14.373 -11.628 1.00 62.44 94 VAL A CA 1
ATOM 739 C C . VAL A 1 94 ? -20.214 13.620 -11.813 1.00 62.44 94 VAL A C 1
ATOM 741 O O . VAL A 1 94 ? -20.037 12.851 -12.746 1.00 62.44 94 VAL A O 1
ATOM 744 N N . GLY A 1 95 ? -19.200 13.868 -10.974 1.00 61.44 95 GLY A N 1
ATOM 745 C CA . GLY A 1 95 ? -17.793 13.655 -11.335 1.00 61.44 95 GLY A CA 1
ATOM 746 C C . GLY A 1 95 ? -17.061 12.452 -10.730 1.00 61.44 95 GLY A C 1
ATOM 747 O O . GLY A 1 95 ? -16.172 11.920 -11.392 1.00 61.44 95 GLY A O 1
ATOM 748 N N . ARG A 1 96 ? -17.357 12.011 -9.497 1.00 71.31 96 ARG A N 1
ATOM 749 C CA . ARG A 1 96 ? -16.636 10.874 -8.882 1.00 71.31 96 ARG A CA 1
ATOM 750 C C . ARG A 1 96 ? -17.566 9.765 -8.426 1.00 71.31 96 ARG A C 1
ATOM 752 O O . ARG A 1 96 ? -18.198 9.831 -7.381 1.00 71.31 96 ARG A O 1
ATOM 759 N N . ASP A 1 97 ? -17.557 8.717 -9.229 1.00 82.88 97 ASP A N 1
ATOM 760 C CA . ASP A 1 97 ? -18.154 7.421 -8.954 1.00 82.88 97 ASP A CA 1
ATOM 761 C C . ASP A 1 97 ? -17.296 6.629 -7.952 1.00 82.88 97 ASP A C 1
ATOM 763 O O . ASP A 1 97 ? -16.069 6.628 -8.057 1.00 82.88 97 ASP A O 1
ATOM 767 N N . VAL A 1 98 ? -17.920 5.927 -7.001 1.00 86.88 98 VAL A N 1
ATOM 768 C CA . VAL A 1 98 ? -17.229 5.035 -6.050 1.00 86.88 98 VAL A CA 1
ATOM 769 C C . 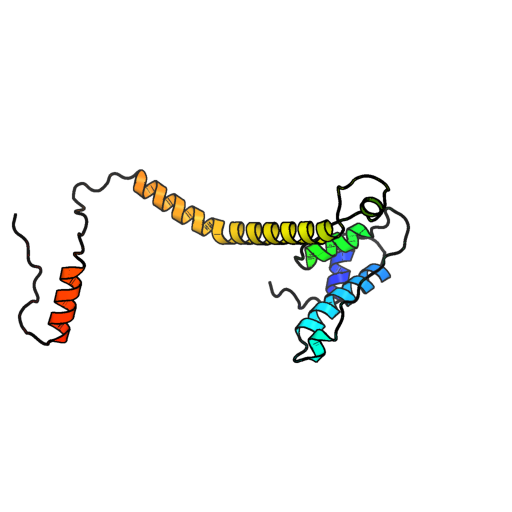VAL A 1 98 ? -16.393 3.971 -6.762 1.00 86.88 98 VAL A C 1
ATOM 771 O O . VAL A 1 98 ? -15.340 3.576 -6.252 1.00 86.88 98 VAL A O 1
ATOM 774 N N . GLU A 1 99 ? -16.787 3.565 -7.972 1.00 88.88 99 GLU A N 1
ATOM 775 C CA . GLU A 1 99 ? -15.997 2.647 -8.796 1.00 88.88 99 GLU A CA 1
ATOM 776 C C . GLU A 1 99 ? -14.641 3.237 -9.204 1.00 88.88 99 GLU A C 1
ATOM 778 O O . GLU A 1 99 ? -13.692 2.487 -9.452 1.00 88.88 99 GLU A O 1
ATOM 783 N N . SER A 1 100 ? -14.496 4.569 -9.216 1.00 89.56 100 SER A N 1
ATOM 784 C CA . SER A 1 100 ? -13.221 5.230 -9.509 1.00 89.56 100 SER A CA 1
ATOM 785 C C . SER A 1 100 ? -12.122 4.786 -8.543 1.00 89.56 100 SER A C 1
ATOM 787 O O . SER A 1 100 ? -10.972 4.685 -8.948 1.00 89.56 100 SER A O 1
ATOM 789 N N . MET A 1 101 ? -12.461 4.454 -7.290 1.00 91.69 101 MET A N 1
ATOM 790 C CA . MET A 1 101 ? -11.487 3.960 -6.308 1.00 91.69 101 MET A CA 1
ATOM 791 C C . MET A 1 101 ? -10.817 2.664 -6.773 1.00 91.69 101 MET A C 1
ATOM 793 O O . MET A 1 101 ? -9.616 2.468 -6.583 1.00 91.69 101 MET A O 1
ATOM 797 N N . VAL A 1 102 ? -11.601 1.775 -7.386 1.00 94.25 102 VAL A N 1
ATOM 798 C CA . VAL A 1 102 ? -11.113 0.498 -7.909 1.00 94.25 102 VAL A CA 1
ATOM 799 C C . VAL A 1 102 ? -10.347 0.722 -9.210 1.00 94.25 102 VAL A C 1
ATOM 801 O O . VAL A 1 102 ? -9.279 0.136 -9.382 1.00 94.25 102 VAL A O 1
ATOM 804 N N . ARG A 1 103 ? -10.837 1.604 -10.095 1.00 94.06 103 ARG A N 1
ATOM 805 C CA . ARG A 1 103 ? -10.145 1.958 -11.348 1.00 94.06 103 ARG A CA 1
ATOM 806 C C . ARG A 1 103 ? -8.752 2.538 -11.069 1.00 94.06 103 ARG A C 1
ATOM 808 O O . ARG A 1 103 ? -7.777 2.039 -11.630 1.00 94.06 103 ARG A O 1
ATOM 815 N N . ASP A 1 104 ? -8.642 3.476 -10.127 1.00 94.38 104 ASP A N 1
ATOM 816 C CA . ASP A 1 104 ? -7.365 4.057 -9.697 1.00 94.38 104 ASP A CA 1
ATO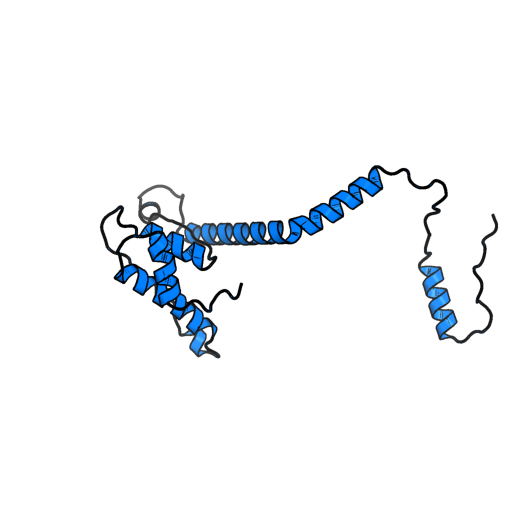M 817 C C . ASP A 1 104 ? -6.417 2.969 -9.159 1.00 94.38 104 ASP A C 1
ATOM 819 O O . ASP A 1 104 ? -5.245 2.900 -9.533 1.00 94.38 104 ASP A O 1
ATOM 823 N N . LEU A 1 105 ? -6.916 2.066 -8.303 1.00 96.69 105 LEU A N 1
ATOM 824 C CA . LEU A 1 105 ? -6.116 0.971 -7.746 1.00 96.69 105 LEU A CA 1
ATOM 825 C C . LEU A 1 105 ? -5.571 0.034 -8.839 1.00 96.69 105 LEU A C 1
ATOM 827 O O . LEU A 1 105 ? -4.410 -0.388 -8.775 1.00 96.69 105 LEU A O 1
ATOM 831 N N . VAL A 1 106 ? -6.389 -0.290 -9.842 1.00 97.62 106 VAL A N 1
ATOM 832 C CA . VAL A 1 106 ? -5.985 -1.114 -10.991 1.00 97.62 106 VAL A CA 1
ATOM 833 C C . VAL A 1 106 ? -4.925 -0.396 -11.821 1.00 97.62 106 VAL A C 1
ATOM 835 O O . VAL A 1 106 ? -3.905 -1.000 -12.155 1.00 97.62 106 VAL A O 1
ATOM 838 N N . GLU A 1 107 ? -5.100 0.894 -12.097 1.00 96.25 107 GLU A N 1
ATOM 839 C CA . GLU A 1 107 ? -4.113 1.683 -12.834 1.00 96.25 107 GLU A CA 1
ATOM 840 C C . GLU A 1 107 ? -2.757 1.722 -12.109 1.00 96.25 107 GLU A C 1
ATOM 842 O O . GLU A 1 107 ? -1.707 1.472 -12.714 1.00 96.25 107 GLU A O 1
ATOM 847 N N . PHE A 1 108 ? -2.763 1.936 -10.788 1.00 96.06 108 PHE A N 1
ATOM 848 C CA . PHE A 1 108 ? -1.549 1.848 -9.971 1.00 96.06 108 PHE A CA 1
ATOM 849 C C . PHE A 1 108 ? -0.901 0.461 -10.040 1.00 96.06 108 PHE A C 1
ATOM 851 O O . PHE A 1 108 ? 0.324 0.369 -10.149 1.00 96.06 108 PHE A O 1
ATOM 858 N N . SER A 1 109 ? -1.702 -0.606 -10.028 1.00 97.06 109 SER A N 1
ATOM 859 C CA . SER A 1 109 ? -1.219 -1.988 -10.144 1.00 97.06 109 SER A CA 1
ATOM 860 C C . SER A 1 109 ? -0.521 -2.231 -11.484 1.00 97.06 109 SER A C 1
ATOM 862 O O . SER A 1 109 ? 0.601 -2.737 -11.517 1.00 97.06 109 SER A O 1
ATOM 864 N N . ILE A 1 110 ? -1.138 -1.803 -12.590 1.00 97.06 110 ILE A N 1
ATOM 865 C CA . ILE A 1 110 ? -0.568 -1.924 -13.940 1.00 97.06 110 ILE A CA 1
ATOM 866 C C . ILE A 1 110 ? 0.761 -1.173 -14.022 1.00 97.06 110 ILE A C 1
ATOM 868 O O . ILE A 1 110 ? 1.756 -1.708 -14.513 1.00 97.06 110 ILE A O 1
ATOM 872 N N . ASN A 1 111 ? 0.803 0.060 -13.520 1.00 96.19 111 ASN A N 1
ATOM 873 C CA . ASN 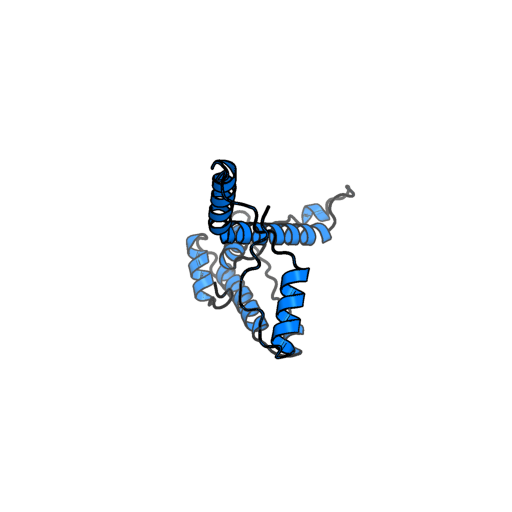A 1 111 ? 2.015 0.874 -13.535 1.00 96.19 111 ASN A CA 1
ATOM 874 C C . ASN A 1 111 ? 3.133 0.277 -12.670 1.00 96.19 111 ASN A C 1
ATOM 876 O O . ASN A 1 111 ? 4.307 0.374 -13.035 1.00 96.19 111 ASN A O 1
ATOM 880 N N . MET A 1 112 ? 2.790 -0.357 -11.548 1.00 94.44 112 MET A N 1
ATOM 881 C CA . MET A 1 112 ? 3.742 -1.060 -10.688 1.00 94.44 112 MET A CA 1
ATOM 882 C C . MET A 1 112 ? 4.386 -2.245 -11.421 1.00 94.44 112 MET A C 1
ATOM 884 O O . MET A 1 112 ? 5.613 -2.312 -11.497 1.00 94.44 112 MET A O 1
ATOM 888 N N . VAL A 1 113 ? 3.575 -3.103 -12.050 1.00 95.62 113 VAL A N 1
ATOM 889 C CA . VAL A 1 113 ? 4.055 -4.264 -12.820 1.00 95.62 113 VAL A CA 1
ATOM 890 C C . VAL A 1 113 ? 4.867 -3.824 -14.039 1.00 95.62 113 VAL A C 1
ATOM 892 O O . VAL A 1 113 ? 5.951 -4.349 -14.282 1.00 95.62 113 VAL A O 1
ATOM 895 N N . LYS A 1 114 ? 4.410 -2.806 -14.780 1.00 95.62 114 LYS A N 1
ATOM 896 C CA . LYS A 1 114 ? 5.172 -2.237 -15.905 1.00 95.62 114 LYS A CA 1
ATOM 897 C C . LYS A 1 114 ? 6.569 -1.799 -15.464 1.00 95.62 114 LYS A C 1
ATOM 899 O O . LYS A 1 114 ? 7.548 -2.200 -16.083 1.00 95.62 114 LYS A O 1
ATOM 904 N N . LYS A 1 115 ? 6.676 -1.037 -14.369 1.00 94.56 115 LYS A N 1
ATOM 905 C CA . LYS A 1 115 ? 7.967 -0.581 -13.823 1.00 94.56 115 LYS A CA 1
ATOM 906 C C . LYS A 1 115 ? 8.868 -1.743 -13.408 1.00 94.56 115 LYS A C 1
ATOM 908 O O . LYS A 1 115 ? 10.074 -1.678 -13.640 1.00 94.56 115 LYS A O 1
ATOM 913 N N . GLU A 1 116 ? 8.308 -2.783 -12.797 1.00 93.38 116 GLU A N 1
ATOM 914 C CA . GLU A 1 116 ? 9.055 -3.989 -12.432 1.00 93.38 116 GLU A CA 1
ATOM 915 C C . GLU A 1 116 ? 9.617 -4.695 -13.672 1.00 93.38 116 GLU A C 1
ATOM 917 O O . GLU A 1 116 ? 10.817 -4.965 -13.742 1.00 93.38 116 GLU A O 1
ATOM 922 N N . HIS A 1 117 ? 8.778 -4.921 -14.686 1.00 93.81 117 HIS A N 1
ATOM 923 C CA . HIS A 1 117 ? 9.190 -5.559 -15.933 1.00 93.81 117 HIS A CA 1
ATOM 924 C C . HIS A 1 117 ? 10.224 -4.725 -16.694 1.00 93.81 117 HIS A C 1
ATOM 926 O O . HIS A 1 117 ? 11.231 -5.276 -17.136 1.00 93.81 117 HIS A O 1
ATOM 932 N N . THR A 1 118 ? 10.040 -3.407 -16.804 1.00 94.06 118 THR A N 1
ATOM 933 C CA . THR A 1 118 ? 11.027 -2.523 -17.441 1.00 94.06 118 THR A CA 1
ATOM 934 C C . THR A 1 118 ? 12.392 -2.657 -16.772 1.00 94.06 118 THR A C 1
ATOM 936 O O . THR A 1 118 ? 13.381 -2.865 -17.464 1.00 94.06 118 THR A O 1
ATOM 939 N N . LYS A 1 119 ? 12.451 -2.635 -15.434 1.00 93.56 119 LYS A N 1
ATOM 940 C CA . LYS A 1 119 ? 13.711 -2.827 -14.698 1.00 93.56 119 LYS A CA 1
ATOM 941 C C . LYS A 1 119 ? 14.311 -4.212 -14.918 1.00 93.56 119 LYS A C 1
ATOM 943 O O . LYS A 1 119 ? 15.518 -4.337 -15.081 1.00 93.56 119 LYS A O 1
ATOM 948 N N . ARG A 1 120 ? 13.476 -5.252 -14.938 1.00 93.12 120 ARG A N 1
ATOM 949 C CA . ARG A 1 120 ? 13.922 -6.636 -15.140 1.00 93.12 120 ARG A CA 1
ATOM 950 C C . ARG A 1 120 ? 14.554 -6.857 -16.516 1.00 93.12 120 ARG A C 1
ATOM 952 O O . ARG A 1 120 ? 15.466 -7.671 -16.634 1.00 93.12 120 ARG A O 1
ATOM 959 N N . PHE A 1 121 ? 14.066 -6.169 -17.545 1.00 93.81 121 PHE A N 1
ATOM 960 C CA . PHE A 1 121 ? 14.536 -6.330 -18.922 1.00 93.81 121 PHE A CA 1
ATOM 961 C C . PHE A 1 121 ? 15.515 -5.246 -19.386 1.00 93.81 121 PHE A C 1
ATOM 963 O O . PHE A 1 121 ? 15.976 -5.333 -20.521 1.00 93.81 121 PHE A O 1
ATOM 970 N N . ASP A 1 122 ? 15.867 -4.281 -18.535 1.00 93.19 122 ASP A N 1
ATOM 971 C CA . ASP A 1 122 ? 16.709 -3.132 -18.893 1.00 93.19 122 ASP A CA 1
ATOM 972 C C . ASP A 1 122 ? 18.072 -3.559 -19.466 1.00 93.19 122 ASP A C 1
ATOM 974 O O . ASP A 1 122 ? 18.440 -3.172 -20.572 1.00 93.19 122 ASP A O 1
ATOM 978 N N . GLU A 1 123 ? 18.780 -4.462 -18.784 1.00 93.31 123 GLU A N 1
ATOM 979 C CA . GLU A 1 123 ? 20.094 -4.949 -19.230 1.00 93.31 123 GLU A CA 1
ATOM 980 C C . GLU A 1 123 ? 20.018 -5.701 -20.565 1.00 93.31 123 GLU A C 1
ATOM 982 O O . GLU A 1 123 ? 20.764 -5.416 -21.502 1.00 93.31 123 GLU A O 1
ATOM 987 N N . LYS A 1 124 ? 19.045 -6.610 -20.708 1.00 93.75 124 LYS A N 1
ATOM 988 C CA . LYS A 1 124 ? 18.833 -7.346 -21.963 1.00 93.75 124 LYS A CA 1
ATOM 989 C C . LYS A 1 124 ? 18.445 -6.403 -23.105 1.00 93.75 124 LYS A C 1
ATOM 991 O O . LYS A 1 124 ? 18.858 -6.614 -24.246 1.00 93.75 124 LYS A O 1
ATOM 996 N N . ALA A 1 125 ? 17.649 -5.375 -22.815 1.00 93.38 125 ALA A N 1
ATOM 997 C CA . ALA A 1 125 ? 17.279 -4.354 -23.782 1.00 93.38 125 ALA A CA 1
ATOM 998 C C . ALA A 1 125 ? 18.512 -3.564 -24.238 1.00 93.38 125 ALA A C 1
ATOM 1000 O O . ALA A 1 125 ? 18.717 -3.451 -25.444 1.00 93.38 125 ALA A O 1
ATOM 1001 N N . LYS A 1 126 ? 19.378 -3.119 -23.315 1.00 94.88 126 LYS A N 1
ATOM 1002 C CA . LYS A 1 126 ? 20.639 -2.429 -23.642 1.00 94.88 126 LYS A CA 1
ATOM 1003 C C . LYS A 1 126 ? 21.536 -3.266 -24.544 1.00 94.88 126 LYS A C 1
ATOM 1005 O O . LYS A 1 126 ? 21.984 -2.767 -25.571 1.00 94.88 126 LYS A O 1
ATOM 1010 N N . THR A 1 127 ? 21.758 -4.542 -24.225 1.00 95.06 127 THR A N 1
ATOM 1011 C CA . THR A 1 127 ? 22.587 -5.424 -25.066 1.00 95.06 127 THR A CA 1
ATOM 1012 C C . THR A 1 127 ? 22.023 -5.550 -26.482 1.00 95.06 127 THR A C 1
ATOM 1014 O O . THR A 1 127 ? 22.760 -5.433 -27.460 1.00 95.06 127 THR A O 1
ATOM 1017 N N . ASN A 1 128 ? 20.708 -5.741 -26.612 1.00 93.94 128 ASN A N 1
ATOM 1018 C CA . ASN A 1 128 ? 20.053 -5.866 -27.915 1.00 93.94 128 ASN A CA 1
ATOM 1019 C C . ASN A 1 128 ? 20.082 -4.559 -28.717 1.00 93.94 128 ASN A C 1
ATOM 1021 O O . ASN A 1 128 ? 20.254 -4.593 -29.936 1.00 93.94 128 ASN A O 1
ATOM 1025 N N . VAL A 1 129 ? 19.903 -3.421 -28.043 1.00 95.81 129 VAL A N 1
ATOM 1026 C CA . VAL A 1 129 ? 19.993 -2.089 -28.650 1.00 95.81 129 VAL A CA 1
ATOM 1027 C C . VAL A 1 129 ? 21.417 -1.836 -29.129 1.00 95.81 129 VAL A C 1
ATOM 1029 O O . VAL A 1 129 ? 21.593 -1.496 -30.293 1.00 95.81 129 VAL A O 1
ATOM 1032 N N . ASN A 1 130 ? 22.426 -2.100 -28.297 1.00 94.12 130 ASN A N 1
ATOM 1033 C CA . ASN A 1 130 ? 23.830 -1.963 -28.681 1.00 94.12 130 ASN A CA 1
ATOM 1034 C C . ASN A 1 130 ? 24.165 -2.831 -29.894 1.00 94.12 130 ASN A C 1
ATOM 1036 O O . ASN A 1 130 ? 24.778 -2.335 -30.830 1.00 94.12 130 ASN A O 1
ATOM 1040 N N . ARG A 1 131 ? 23.705 -4.089 -29.931 1.00 91.81 131 ARG A N 1
ATOM 1041 C CA . ARG A 1 131 ? 23.899 -4.954 -31.104 1.00 91.81 131 ARG A CA 1
ATOM 1042 C C . ARG A 1 131 ? 23.269 -4.356 -32.362 1.00 91.81 131 ARG A C 1
ATOM 1044 O O . ARG A 1 131 ? 23.939 -4.250 -33.376 1.00 91.81 131 ARG A O 1
ATOM 1051 N N . ARG A 1 132 ? 22.016 -3.893 -32.277 1.00 92.19 132 ARG A N 1
ATOM 1052 C CA . ARG A 1 132 ? 21.330 -3.235 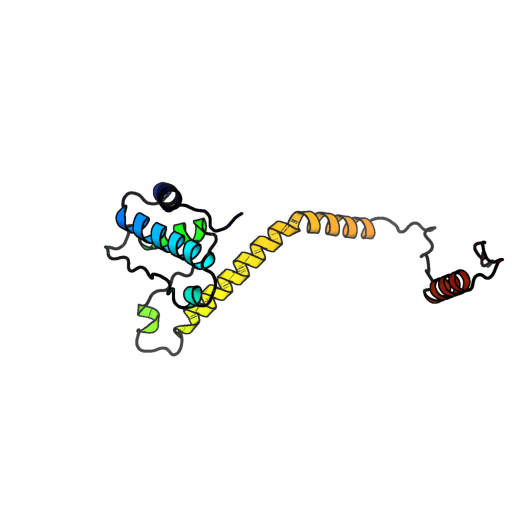-33.404 1.00 92.19 132 ARG A CA 1
ATOM 1053 C C . ARG A 1 132 ? 22.040 -1.966 -33.876 1.00 92.19 132 ARG A C 1
ATOM 1055 O O . ARG A 1 132 ? 22.051 -1.701 -35.071 1.00 92.19 132 ARG A O 1
ATOM 1062 N N . ILE A 1 133 ? 22.595 -1.181 -32.953 1.00 93.38 133 ILE A N 1
ATOM 1063 C CA . ILE A 1 133 ? 23.365 0.023 -33.282 1.00 93.38 133 ILE A CA 1
ATOM 1064 C C . ILE A 1 133 ? 24.673 -0.366 -33.978 1.00 93.38 133 ILE A C 1
ATOM 1066 O O . ILE A 1 133 ? 24.994 0.210 -35.011 1.00 93.38 133 ILE A O 1
ATOM 1070 N N . LEU A 1 134 ? 25.399 -1.362 -33.462 1.00 90.44 134 LEU A N 1
ATOM 1071 C CA . LEU A 1 134 ? 26.636 -1.857 -34.075 1.00 90.44 134 LEU A CA 1
ATOM 1072 C C . LEU A 1 134 ? 26.391 -2.392 -35.491 1.00 90.44 134 LEU A C 1
ATOM 1074 O O . LEU A 1 134 ? 27.106 -2.001 -36.407 1.00 90.44 134 LEU A O 1
ATOM 1078 N N . ASP A 1 135 ? 25.341 -3.192 -35.686 1.00 88.12 135 ASP A N 1
ATOM 1079 C CA . ASP A 1 135 ? 24.951 -3.720 -37.002 1.00 88.12 135 ASP A CA 1
ATOM 1080 C C . ASP A 1 135 ? 24.628 -2.603 -38.016 1.00 88.12 135 ASP A C 1
ATOM 1082 O O . ASP A 1 135 ? 24.777 -2.794 -39.220 1.00 88.12 135 ASP A O 1
ATOM 1086 N N . ALA A 1 136 ? 24.155 -1.444 -37.544 1.00 90.06 136 ALA A N 1
ATOM 1087 C CA . ALA A 1 136 ? 23.838 -0.294 -38.388 1.00 90.06 136 ALA A CA 1
ATOM 1088 C C . ALA A 1 136 ? 25.051 0.608 -38.675 1.00 90.06 136 ALA A C 1
ATOM 1090 O O . ALA A 1 136 ? 25.086 1.263 -39.714 1.00 90.06 136 ALA A O 1
ATOM 1091 N N . LEU A 1 137 ? 26.016 0.673 -37.751 1.00 90.44 137 LEU A N 1
ATOM 1092 C CA . LEU A 1 137 ? 27.217 1.505 -37.875 1.00 90.44 137 LEU A CA 1
ATOM 1093 C C . LEU A 1 137 ? 28.348 0.812 -38.640 1.00 90.44 137 LEU A C 1
ATOM 1095 O O . LEU A 1 137 ? 29.152 1.491 -39.277 1.00 90.44 137 LEU A O 1
ATOM 1099 N N . LEU A 1 138 ? 28.441 -0.515 -38.556 1.00 86.19 138 LEU A N 1
ATOM 1100 C CA . LEU A 1 138 ? 29.482 -1.268 -39.243 1.00 86.19 138 LEU A CA 1
ATOM 1101 C C . LEU A 1 138 ? 29.144 -1.405 -40.739 1.00 86.19 138 LEU A C 1
ATOM 1103 O O . LEU A 1 138 ? 28.001 -1.720 -41.085 1.00 86.19 138 LEU A O 1
ATOM 1107 N N . PRO A 1 139 ? 30.118 -1.193 -41.645 1.00 74.75 139 PRO A N 1
ATOM 1108 C CA . PRO A 1 139 ? 29.939 -1.492 -43.058 1.00 74.75 139 PRO A CA 1
ATOM 1109 C C . PRO A 1 139 ? 29.521 -2.953 -43.222 1.00 74.75 139 PRO A C 1
ATOM 1111 O O . PRO A 1 139 ? 30.110 -3.843 -42.609 1.00 74.75 139 PRO A O 1
ATOM 1114 N N . ARG A 1 140 ? 28.520 -3.216 -44.065 1.00 68.75 140 ARG A N 1
ATOM 1115 C CA . ARG A 1 140 ? 28.245 -4.591 -44.492 1.00 68.75 140 ARG A CA 1
ATOM 1116 C C . ARG A 1 140 ? 29.473 -5.087 -45.240 1.00 68.75 140 ARG A C 1
ATOM 1118 O O . ARG A 1 140 ? 29.890 -4.421 -46.187 1.00 68.75 140 ARG A O 1
ATOM 1125 N N . ASP A 1 141 ? 30.023 -6.225 -44.826 1.00 62.88 141 ASP A N 1
ATOM 1126 C CA . ASP A 1 141 ? 31.112 -6.872 -45.552 1.00 62.88 141 ASP A CA 1
ATOM 1127 C C . ASP A 1 141 ? 30.731 -6.972 -47.039 1.00 62.88 141 ASP A C 1
ATOM 1129 O O . ASP A 1 141 ? 29.741 -7.638 -47.362 1.00 62.88 141 ASP A O 1
ATOM 1133 N N . PRO A 1 142 ? 31.490 -6.347 -47.960 1.00 58.72 142 PRO A N 1
ATOM 1134 C CA . PRO A 1 142 ? 31.200 -6.395 -49.394 1.00 58.72 142 PRO A CA 1
ATOM 1135 C C . PRO A 1 142 ? 31.208 -7.820 -49.976 1.00 58.72 142 PRO A C 1
ATOM 1137 O O . PRO A 1 142 ? 30.746 -8.023 -51.095 1.00 58.72 142 PRO A O 1
ATOM 1140 N N . GLY A 1 143 ? 31.723 -8.802 -49.226 1.00 57.88 143 GLY A N 1
ATOM 1141 C CA . GLY A 1 143 ? 31.766 -10.221 -49.589 1.00 57.88 143 GLY A CA 1
ATOM 1142 C C . GLY A 1 143 ? 30.765 -11.121 -48.854 1.00 57.88 143 GLY A C 1
ATOM 1143 O O . GLY A 1 143 ? 30.699 -12.310 -49.161 1.00 57.88 143 GLY A O 1
ATOM 1144 N N . ALA A 1 144 ? 29.974 -10.605 -47.906 1.00 56.25 144 ALA A N 1
ATOM 1145 C CA . ALA A 1 144 ? 28.945 -11.398 -47.237 1.00 56.25 144 ALA A CA 1
ATOM 1146 C C . ALA A 1 144 ? 27.717 -11.511 -48.150 1.00 56.25 144 ALA A C 1
ATOM 1148 O O . ALA A 1 144 ? 26.749 -10.755 -48.033 1.00 56.25 144 ALA A O 1
ATOM 1149 N N . GLN A 1 145 ? 27.765 -12.455 -49.094 1.00 55.03 145 GLN A N 1
ATOM 1150 C CA . GLN A 1 145 ? 26.583 -12.830 -49.860 1.00 55.03 145 GLN A CA 1
ATOM 1151 C C . GLN A 1 145 ? 25.470 -13.207 -48.871 1.00 55.03 145 GLN A C 1
ATOM 1153 O O . GLN A 1 145 ? 25.711 -14.010 -47.963 1.00 55.03 145 GLN A O 1
ATOM 1158 N N . PRO A 1 146 ? 24.254 -12.647 -49.004 1.00 54.72 146 PRO A N 1
ATOM 1159 C CA . PRO A 1 146 ? 23.134 -13.118 -48.213 1.00 54.72 146 PRO A CA 1
ATOM 1160 C C . PRO A 1 146 ? 22.990 -14.607 -48.510 1.00 54.72 146 PRO A C 1
ATOM 1162 O O . PRO A 1 146 ? 22.740 -14.975 -49.658 1.00 54.72 146 PRO A O 1
ATOM 1165 N N . GLN A 1 147 ? 23.169 -15.462 -47.499 1.00 60.47 147 GLN A N 1
ATOM 1166 C CA . GLN A 1 147 ? 22.794 -16.866 -47.608 1.00 60.47 147 GLN A CA 1
ATOM 1167 C C . GLN A 1 147 ? 21.290 -16.891 -47.873 1.00 60.47 147 GLN A C 1
ATOM 1169 O O . GLN A 1 147 ? 20.469 -16.838 -46.958 1.00 60.47 147 GLN A O 1
ATOM 1174 N N . ARG A 1 148 ? 20.926 -16.905 -49.157 1.00 54.78 148 ARG A N 1
ATOM 1175 C CA . ARG A 1 148 ? 19.590 -17.225 -49.628 1.00 54.78 148 ARG A CA 1
ATOM 1176 C C . ARG A 1 148 ? 19.400 -18.700 -49.324 1.00 54.78 148 ARG A C 1
ATOM 1178 O O . ARG A 1 148 ? 19.642 -19.559 -50.164 1.00 54.78 148 ARG A O 1
ATOM 1185 N N . THR A 1 149 ? 19.023 -19.011 -48.092 1.00 60.41 149 THR A N 1
ATOM 1186 C CA . THR A 1 149 ? 18.541 -20.342 -47.753 1.00 60.41 149 THR A CA 1
ATOM 1187 C C . THR A 1 149 ? 17.202 -20.504 -48.456 1.00 60.41 149 THR A C 1
ATOM 1189 O O . THR A 1 149 ? 16.168 -20.058 -47.970 1.00 60.41 149 THR A O 1
ATOM 1192 N N . ASN A 1 150 ? 17.229 -21.070 -49.665 1.00 68.06 150 ASN A N 1
ATOM 1193 C CA . ASN A 1 150 ? 16.021 -21.395 -50.410 1.00 68.06 150 ASN A CA 1
ATOM 1194 C C . ASN A 1 150 ? 15.240 -22.439 -49.598 1.00 68.06 150 ASN A C 1
ATOM 1196 O O . ASN A 1 150 ? 15.690 -23.584 -49.493 1.00 68.06 150 ASN A O 1
ATOM 1200 N N . PRO A 1 151 ? 14.071 -22.093 -49.029 1.00 68.00 151 PRO A N 1
ATOM 1201 C CA . PRO A 1 151 ? 13.332 -23.009 -48.165 1.00 68.00 151 PRO A CA 1
ATOM 1202 C C . PRO A 1 151 ? 12.894 -24.273 -48.919 1.00 68.00 151 PRO A C 1
ATOM 1204 O O . PRO A 1 151 ? 12.836 -25.347 -48.328 1.00 68.00 151 PRO A O 1
ATOM 1207 N N . LEU A 1 152 ? 12.693 -24.178 -50.239 1.00 67.12 152 LEU A N 1
ATOM 1208 C CA . LEU A 1 152 ? 12.408 -25.322 -51.109 1.00 67.12 152 LEU A CA 1
ATOM 1209 C C . LEU A 1 152 ? 13.592 -26.292 -51.245 1.00 67.12 152 LEU A C 1
ATOM 1211 O O . LEU A 1 152 ? 13.371 -27.498 -51.274 1.00 67.12 152 LEU A O 1
ATOM 1215 N N . ALA A 1 153 ? 14.834 -25.798 -51.273 1.00 64.06 153 ALA A N 1
ATOM 1216 C CA . ALA A 1 153 ? 16.024 -26.648 -51.373 1.00 64.06 153 ALA A CA 1
ATOM 1217 C C . ALA A 1 153 ? 16.237 -27.466 -50.089 1.00 64.06 153 ALA A C 1
ATOM 1219 O O . ALA A 1 153 ? 16.538 -28.657 -50.151 1.00 64.06 153 ALA A O 1
ATOM 1220 N N . ASN A 1 154 ? 15.977 -26.855 -48.928 1.00 66.00 154 ASN A N 1
ATOM 1221 C CA . ASN A 1 154 ? 16.034 -27.542 -47.635 1.00 66.00 154 ASN A CA 1
ATOM 1222 C C . ASN A 1 154 ? 14.944 -28.618 -47.500 1.00 66.00 154 ASN A C 1
ATOM 1224 O O . ASN A 1 154 ? 15.202 -29.685 -46.946 1.00 66.00 154 ASN A O 1
ATOM 1228 N N . ILE A 1 155 ? 13.743 -28.367 -48.034 1.00 71.19 155 ILE A N 1
ATOM 1229 C CA . ILE A 1 155 ? 12.663 -29.365 -48.073 1.00 71.19 155 ILE A CA 1
ATOM 1230 C C . ILE A 1 155 ? 13.046 -30.525 -48.998 1.00 71.19 155 ILE A C 1
ATOM 1232 O O . ILE A 1 155 ? 12.904 -31.682 -48.610 1.00 71.19 155 ILE A O 1
ATOM 1236 N N . PHE A 1 156 ? 13.582 -30.239 -50.187 1.00 66.12 156 PHE A N 1
ATOM 1237 C CA . PHE A 1 156 ? 13.969 -31.276 -51.145 1.00 66.12 156 PHE A CA 1
ATOM 1238 C C . PHE A 1 156 ? 15.105 -32.161 -50.610 1.00 66.12 156 PHE A C 1
ATOM 1240 O O . PHE A 1 156 ? 15.036 -33.383 -50.723 1.00 66.12 156 PHE A O 1
ATOM 1247 N N . GLN A 1 157 ? 16.101 -31.572 -49.937 1.00 63.84 157 GLN A N 1
ATOM 1248 C CA . GLN A 1 157 ? 17.154 -32.326 -49.243 1.00 63.84 157 GLN A CA 1
ATOM 1249 C C . GLN A 1 157 ? 16.617 -33.172 -48.083 1.00 63.84 157 GLN A C 1
ATOM 1251 O O . GLN A 1 157 ? 17.059 -34.307 -47.904 1.00 63.84 157 GLN A O 1
ATOM 1256 N N . ALA A 1 158 ? 15.666 -32.654 -47.300 1.00 68.00 158 ALA A N 1
ATOM 1257 C CA . ALA A 1 158 ? 15.051 -33.409 -46.209 1.00 68.00 158 ALA A CA 1
ATOM 1258 C C . ALA A 1 158 ? 14.245 -34.613 -46.731 1.00 68.00 158 ALA A C 1
ATOM 1260 O O . ALA A 1 158 ? 14.351 -35.712 -46.183 1.00 68.00 158 ALA A O 1
ATOM 1261 N N . VAL A 1 159 ? 13.505 -34.432 -47.830 1.00 69.50 159 VAL A N 1
ATOM 1262 C CA . VAL A 1 159 ? 12.755 -35.507 -48.498 1.00 69.50 159 VAL A CA 1
ATOM 1263 C C . VAL A 1 159 ? 13.708 -36.542 -49.103 1.00 69.50 159 VAL A C 1
ATOM 1265 O O . VAL A 1 159 ? 13.538 -37.734 -48.853 1.00 69.50 159 VAL A O 1
ATOM 1268 N N . ALA A 1 160 ? 14.761 -36.113 -49.804 1.00 65.62 160 ALA A N 1
ATOM 1269 C CA . ALA A 1 160 ? 15.750 -37.012 -50.404 1.00 65.62 160 ALA A CA 1
ATOM 1270 C C . ALA A 1 160 ? 16.512 -37.848 -49.357 1.00 65.62 160 ALA A C 1
ATOM 1272 O O . ALA A 1 160 ? 16.696 -39.051 -49.549 1.00 65.62 160 ALA A O 1
ATOM 1273 N N . LYS A 1 161 ? 16.878 -37.251 -48.210 1.00 64.12 161 LYS A N 1
ATOM 1274 C CA . LYS A 1 161 ? 17.480 -37.982 -47.078 1.00 64.12 161 LYS A CA 1
ATOM 1275 C C . LYS A 1 161 ? 16.519 -38.988 -46.448 1.00 64.12 161 LYS A C 1
ATOM 1277 O O . LYS A 1 161 ? 16.953 -40.071 -46.069 1.00 64.12 161 LYS A O 1
ATOM 1282 N N . SER A 1 162 ? 15.228 -38.663 -46.359 1.00 66.00 162 SER A N 1
ATOM 1283 C CA . SER A 1 162 ? 14.218 -39.594 -45.833 1.00 66.00 162 SER A CA 1
ATOM 1284 C C . SER A 1 162 ? 13.922 -40.771 -46.774 1.00 66.00 162 SER A C 1
ATOM 1286 O O . SER A 1 162 ? 13.522 -41.834 -46.310 1.00 66.00 162 SER A O 1
ATOM 1288 N N . ALA A 1 163 ? 14.164 -40.605 -48.080 1.00 70.00 163 ALA A N 1
ATOM 1289 C CA . ALA A 1 163 ? 13.909 -41.609 -49.115 1.00 70.00 163 ALA A CA 1
ATOM 1290 C C . ALA A 1 163 ? 15.108 -42.536 -49.410 1.00 70.00 163 ALA A C 1
ATOM 1292 O O . ALA A 1 163 ? 15.009 -43.397 -50.281 1.00 70.00 163 ALA A O 1
ATOM 1293 N N . GLY A 1 164 ? 16.239 -42.377 -48.707 1.00 59.91 164 GLY A N 1
ATOM 1294 C CA . GLY A 1 164 ? 17.385 -43.290 -48.804 1.00 59.91 164 GLY A CA 1
ATOM 1295 C C . GLY A 1 164 ? 18.068 -43.340 -50.177 1.00 59.91 164 GLY A C 1
ATOM 1296 O O . GLY A 1 164 ? 18.669 -44.356 -50.514 1.00 59.91 164 GLY A O 1
ATOM 1297 N N . MET A 1 165 ? 17.982 -42.274 -50.980 1.00 55.12 165 MET A N 1
ATOM 1298 C CA . MET A 1 165 ? 18.627 -42.211 -52.297 1.00 55.12 165 MET A CA 1
ATOM 1299 C C . MET A 1 165 ? 20.135 -41.915 -52.162 1.00 55.12 165 MET A C 1
ATOM 1301 O O . MET A 1 165 ? 20.490 -40.853 -51.644 1.00 55.12 165 MET A O 1
ATOM 1305 N N . PRO A 1 166 ? 21.044 -42.796 -52.625 1.00 45.94 166 PRO A N 1
ATOM 1306 C CA . PRO A 1 166 ? 22.480 -42.534 -52.573 1.00 45.94 166 PRO A CA 1
ATOM 1307 C C . PRO A 1 166 ? 22.921 -41.652 -53.755 1.00 45.94 166 PRO A C 1
ATOM 1309 O O . PRO A 1 166 ? 22.634 -41.982 -54.904 1.00 45.94 166 PRO A O 1
ATOM 1312 N N . GLY A 1 167 ? 23.647 -40.555 -53.486 1.00 54.88 167 GLY A N 1
ATOM 1313 C CA . GLY A 1 167 ? 24.401 -39.830 -54.528 1.00 54.88 167 GLY A CA 1
ATOM 1314 C C . GLY A 1 167 ? 24.378 -38.294 -54.544 1.00 54.88 167 GLY A C 1
ATOM 1315 O O . GLY A 1 167 ? 24.927 -37.724 -55.478 1.00 54.88 167 GLY A O 1
ATOM 1316 N N . PHE A 1 168 ? 23.799 -37.601 -53.557 1.00 55.50 168 PHE A N 1
ATOM 1317 C CA . PHE A 1 168 ? 23.740 -36.124 -53.536 1.00 55.50 168 PHE A CA 1
ATOM 1318 C C . PHE A 1 168 ? 24.375 -35.516 -52.273 1.00 55.50 168 PHE A C 1
ATOM 1320 O O . PHE A 1 168 ? 23.756 -34.715 -51.579 1.00 55.50 168 PHE A O 1
ATOM 1327 N N . ASP A 1 169 ? 25.622 -35.883 -51.970 1.00 49.94 169 ASP A N 1
ATOM 1328 C CA . ASP A 1 169 ? 26.442 -35.168 -50.983 1.00 49.94 169 ASP A CA 1
ATOM 1329 C C . ASP A 1 169 ? 27.514 -34.352 -51.713 1.00 49.94 169 ASP A C 1
ATOM 1331 O O . ASP A 1 169 ? 28.650 -34.773 -51.913 1.00 49.94 169 ASP A O 1
ATOM 1335 N N . GLY A 1 170 ? 27.123 -33.156 -52.139 1.00 48.47 170 GLY A N 1
ATOM 1336 C CA . GLY A 1 170 ? 28.031 -32.128 -52.626 1.00 48.47 170 GLY A CA 1
ATOM 1337 C C . GLY A 1 170 ? 27.285 -30.802 -52.751 1.00 48.47 170 GLY A C 1
ATOM 1338 O O . GLY A 1 170 ? 26.140 -30.806 -53.211 1.00 48.47 170 GLY A O 1
ATOM 1339 N N . PRO A 1 171 ? 27.866 -29.665 -52.327 1.00 40.66 171 PRO A N 1
ATOM 1340 C CA 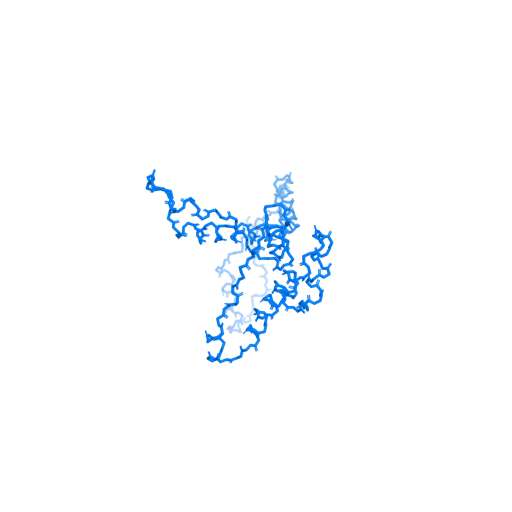. PRO A 1 171 ? 27.264 -28.374 -52.614 1.00 40.66 171 PRO A CA 1
ATOM 1341 C C . PRO A 1 171 ? 27.236 -28.210 -54.136 1.00 40.66 171 PRO A C 1
ATOM 1343 O O . PRO A 1 171 ? 28.281 -28.251 -54.785 1.00 40.66 171 PRO A O 1
ATOM 1346 N N . VAL A 1 172 ? 26.040 -28.046 -54.705 1.00 48.25 172 VAL A N 1
ATOM 1347 C CA . VAL A 1 172 ? 25.890 -27.587 -56.086 1.00 48.25 172 VAL A CA 1
ATOM 1348 C C . VAL A 1 172 ? 26.448 -26.169 -56.107 1.00 48.25 172 VAL A C 1
ATOM 1350 O O . VAL A 1 172 ? 25.818 -25.230 -55.626 1.00 48.25 172 VAL A O 1
ATOM 1353 N N . GLN A 1 173 ? 27.697 -26.039 -56.550 1.00 41.19 173 GLN A N 1
ATOM 1354 C CA . GLN A 1 173 ? 28.257 -24.752 -56.920 1.00 41.19 173 GLN A CA 1
ATOM 1355 C C . GLN A 1 173 ? 27.532 -24.327 -58.192 1.00 41.19 173 GLN A C 1
ATOM 1357 O O . GLN A 1 173 ? 27.850 -24.806 -59.279 1.00 41.19 173 GLN A O 1
ATOM 1362 N N . ASP A 1 174 ? 26.537 -23.459 -58.040 1.00 39.34 174 ASP A N 1
ATOM 1363 C CA . ASP A 1 174 ? 25.991 -22.717 -59.167 1.00 39.34 174 ASP A CA 1
ATOM 1364 C C . ASP A 1 174 ? 27.116 -21.826 -59.709 1.00 39.34 174 ASP A C 1
ATOM 1366 O O . ASP A 1 174 ? 27.485 -20.812 -59.115 1.00 39.34 174 ASP A O 1
ATOM 1370 N N . GLN A 1 175 ? 27.719 -22.257 -60.818 1.00 34.91 175 GLN A N 1
ATOM 1371 C CA . GLN A 1 175 ? 28.529 -21.394 -61.662 1.00 34.91 175 GLN A CA 1
ATOM 1372 C C . GLN A 1 175 ? 27.596 -20.416 -62.372 1.00 34.91 175 GLN A C 1
ATOM 1374 O O . GLN A 1 175 ? 26.852 -20.816 -63.269 1.00 34.91 175 GLN A O 1
ATOM 1379 N N . GLN A 1 176 ? 27.675 -19.148 -61.976 1.00 34.75 176 GLN A N 1
ATOM 1380 C CA . GLN A 1 176 ? 27.796 -17.990 -62.866 1.00 34.75 176 GLN A CA 1
ATOM 1381 C C . GLN A 1 176 ? 28.310 -16.789 -62.073 1.00 34.75 176 GLN A C 1
ATOM 1383 O O . GLN A 1 176 ? 27.718 -16.476 -61.016 1.00 34.75 176 GLN A O 1
#

Sequence (176 aa):
MEESKLTPQEVVNYLDKYIIGQNEAKKAVAIAVRNRYRRMNVKGELKDEIIPKNIIMIGSTGVGKTEIARRLAKLVNAPFVKVEASKYTEVGYVGRDVESMVRDLVEFSINMVKKEHTKRFDEKAKTNVNRRILDALLPRDPGAQPQRTNPLANIFQAVAKSAGMPGFDGPVQDQQ

Radius of gyration: 30.87 Å; chains: 1; bounding box: 56×62×82 Å

Foldseek 3Di:
DPLAPDALVNQLVQVVVPAPDPSVVSSVLSVLSNLVSVLVPDDDPVSVVDDRDDDDDDDDPPNCPVVSVVSSCVSSVAQDDDDDPVVVVPPDDPPDDPCVRVVNSVVSVVVSVVVVVCVVCVVVVVVVVVVVVCVVPDDDDPPPDPPPPPVVVVVVVVVCVVVPDPDPPDPPPPDD